Protein AF-A0A7I8L1T2-F1 (afdb_monomer_lite)

Radius of gyration: 33.06 Å; chains: 1; bounding box: 89×48×77 Å

Sequence (155 aa):
MAKRSKQEEAALEELERTVFQNFTAAANSISQLYASVEAHQKMTFRAGEQHSMEKLQSWILAIQAEGQRITPADILSYLQNELGHAPGGPQAPHPLPPPPGAKQALTLGSSPAGAAAQAASQRGARPPPRRGSSAGLDEEEPLDSPMDMQAETFL

pLDDT: mean 70.91, std 22.22, range [34.81, 96.94]

Organism: Spirodela intermedia (NCBI:txid51605)

Structure (mmCIF, N/CA/C/O backbone):
data_AF-A0A7I8L1T2-F1
#
_entry.id   AF-A0A7I8L1T2-F1
#
loop_
_atom_site.group_PDB
_atom_site.id
_atom_site.type_symbol
_atom_site.label_atom_id
_atom_site.label_alt_id
_atom_site.label_comp_id
_atom_site.label_asym_id
_atom_site.label_entity_id
_atom_site.label_seq_id
_atom_site.pdbx_PDB_ins_code
_atom_site.Cartn_x
_atom_site.Cartn_y
_atom_site.Cartn_z
_atom_site.occupancy
_atom_site.B_iso_or_equiv
_atom_site.auth_seq_id
_atom_site.auth_comp_id
_atom_site.auth_asym_id
_atom_site.auth_atom_id
_atom_site.pdbx_PDB_model_num
ATOM 1 N N . MET A 1 1 ? 37.680 20.734 -44.615 1.00 41.31 1 MET A N 1
ATOM 2 C CA . MET A 1 1 ? 36.256 20.357 -44.751 1.00 41.31 1 MET A CA 1
ATOM 3 C C . MET A 1 1 ? 36.182 18.846 -44.924 1.00 41.31 1 MET A C 1
ATOM 5 O O . MET A 1 1 ? 36.345 18.357 -46.035 1.00 41.31 1 MET A O 1
ATOM 9 N N . ALA A 1 2 ? 36.094 18.103 -43.819 1.00 50.69 2 ALA A N 1
ATOM 10 C CA . ALA A 1 2 ? 36.068 16.642 -43.853 1.00 50.69 2 ALA A CA 1
ATOM 11 C C . ALA A 1 2 ? 34.729 16.175 -44.443 1.00 50.69 2 ALA A C 1
ATOM 13 O O . ALA A 1 2 ? 33.672 16.482 -43.899 1.00 50.69 2 ALA A O 1
ATOM 14 N N . LYS A 1 3 ? 34.773 15.483 -45.586 1.00 58.66 3 LYS A N 1
ATOM 15 C CA . LYS A 1 3 ? 33.599 14.841 -46.182 1.00 58.66 3 LYS A CA 1
ATOM 16 C C . LYS A 1 3 ? 33.328 13.580 -45.364 1.00 58.66 3 LYS A C 1
ATOM 18 O O . LYS A 1 3 ? 34.027 12.588 -45.559 1.00 58.66 3 LYS A O 1
ATOM 23 N N . ARG A 1 4 ? 32.373 13.632 -44.428 1.00 63.62 4 ARG A N 1
ATOM 24 C CA . ARG A 1 4 ? 31.867 12.410 -43.792 1.00 63.62 4 ARG A CA 1
ATOM 25 C C . ARG A 1 4 ? 31.416 11.458 -44.891 1.00 63.62 4 ARG A C 1
ATOM 27 O O . ARG A 1 4 ? 30.759 11.864 -45.851 1.00 63.62 4 ARG A O 1
ATOM 34 N N . SER A 1 5 ? 31.853 10.211 -44.789 1.00 71.69 5 SER A N 1
ATOM 35 C CA . SER A 1 5 ? 31.422 9.181 -45.725 1.00 71.69 5 SER A CA 1
ATOM 36 C C . SER A 1 5 ? 29.933 8.913 -45.498 1.00 71.69 5 SER A C 1
ATOM 38 O O . SER A 1 5 ? 29.463 8.946 -44.365 1.00 71.69 5 SER A O 1
ATOM 40 N N . LYS A 1 6 ? 29.185 8.613 -46.562 1.00 72.56 6 LYS A N 1
ATOM 41 C CA . LYS A 1 6 ? 27.745 8.288 -46.505 1.00 72.56 6 LYS A CA 1
ATOM 42 C C . LYS A 1 6 ? 27.405 7.184 -45.483 1.00 72.56 6 LYS A C 1
ATOM 44 O O . LYS A 1 6 ? 26.285 7.091 -45.004 1.00 72.56 6 LYS A O 1
ATOM 49 N N . GLN A 1 7 ? 28.393 6.357 -45.142 1.00 74.62 7 GLN A N 1
ATOM 50 C CA . GLN A 1 7 ? 28.304 5.299 -44.142 1.00 74.62 7 GLN A CA 1
ATOM 51 C C . GLN A 1 7 ? 28.364 5.820 -42.695 1.00 74.62 7 GLN A C 1
ATOM 53 O O . GLN A 1 7 ? 27.713 5.256 -41.824 1.00 74.62 7 GLN A O 1
ATOM 58 N N . GLU A 1 8 ? 29.111 6.894 -42.433 1.00 76.12 8 GLU A N 1
ATOM 59 C CA . GLU A 1 8 ? 29.176 7.535 -41.112 1.00 76.12 8 GLU A CA 1
ATOM 60 C C . GLU A 1 8 ? 27.873 8.277 -40.794 1.00 76.12 8 GLU A C 1
ATOM 62 O O . GLU A 1 8 ? 27.407 8.240 -39.663 1.00 76.12 8 GLU A O 1
ATOM 67 N N . GLU A 1 9 ? 27.258 8.895 -41.804 1.00 79.50 9 GLU A N 1
ATOM 68 C CA . GLU A 1 9 ? 25.948 9.546 -41.684 1.00 79.50 9 GLU A CA 1
ATOM 69 C C . GLU A 1 9 ? 24.840 8.521 -41.397 1.00 79.50 9 GLU A C 1
ATOM 71 O O . GLU A 1 9 ? 24.117 8.664 -40.416 1.00 79.50 9 GLU A O 1
ATOM 76 N N . ALA A 1 10 ? 24.804 7.411 -42.144 1.00 81.69 10 ALA A N 1
ATOM 77 C CA . ALA A 1 10 ? 23.866 6.314 -41.891 1.00 81.69 10 ALA A CA 1
ATOM 78 C C . ALA A 1 10 ? 24.063 5.648 -40.513 1.00 81.69 10 ALA A C 1
ATOM 80 O O . ALA A 1 10 ? 23.096 5.249 -39.866 1.00 81.69 10 ALA A O 1
ATOM 81 N N . ALA A 1 11 ? 25.308 5.529 -40.035 1.00 80.56 11 ALA A N 1
ATOM 82 C CA . ALA A 1 11 ? 25.586 5.008 -38.696 1.00 80.56 11 ALA A CA 1
ATOM 83 C C . ALA A 1 11 ? 25.101 5.960 -37.589 1.00 80.56 11 ALA A C 1
ATOM 85 O O . ALA A 1 11 ? 24.675 5.503 -36.528 1.00 80.56 11 ALA A O 1
ATOM 86 N N . LEU A 1 12 ? 25.155 7.271 -37.836 1.00 90.56 12 LEU A N 1
ATOM 87 C CA . LEU A 1 12 ? 24.672 8.292 -36.909 1.00 90.56 12 LEU A CA 1
ATOM 88 C C . LEU A 1 12 ? 23.136 8.293 -36.847 1.00 90.56 12 LEU A C 1
ATOM 90 O O . LEU A 1 12 ? 22.585 8.329 -35.751 1.00 90.56 12 LEU A O 1
ATOM 94 N N . GLU A 1 13 ? 22.460 8.144 -37.989 1.00 88.38 13 GLU A N 1
ATOM 95 C CA . GLU A 1 13 ? 20.998 7.990 -38.059 1.00 88.38 13 GLU A CA 1
ATOM 96 C C . GLU A 1 13 ? 20.507 6.709 -37.356 1.00 88.38 13 GLU A C 1
ATOM 98 O O . GLU A 1 13 ? 19.531 6.746 -36.604 1.00 88.38 13 GLU A O 1
ATOM 103 N N . GLU A 1 14 ? 21.188 5.570 -37.533 1.00 88.81 14 GLU A N 1
ATOM 104 C CA . GLU A 1 14 ? 20.814 4.326 -36.837 1.00 88.81 14 GLU A CA 1
ATOM 105 C C . GLU A 1 14 ? 21.080 4.413 -35.324 1.00 88.81 14 GLU A C 1
ATOM 107 O O . GLU A 1 14 ? 20.293 3.903 -34.516 1.00 88.81 14 GLU A O 1
ATOM 112 N N . LEU A 1 15 ? 22.154 5.100 -34.913 1.00 93.88 15 LEU A N 1
ATOM 113 C CA . LEU A 1 15 ? 22.406 5.391 -33.502 1.00 93.88 15 LEU A CA 1
ATOM 114 C C . LEU A 1 15 ? 21.291 6.265 -32.920 1.00 93.88 15 LEU A C 1
ATOM 116 O O . LEU A 1 15 ? 20.761 5.938 -31.860 1.00 93.88 15 LEU A O 1
ATOM 120 N N . GLU A 1 16 ? 20.915 7.343 -33.605 1.00 93.38 16 GLU A N 1
ATOM 121 C CA . GLU A 1 16 ? 19.833 8.235 -33.179 1.00 93.38 16 GLU A CA 1
ATOM 122 C C . GLU A 1 16 ? 18.512 7.474 -33.042 1.00 93.38 16 GLU A C 1
ATOM 124 O O . GLU A 1 16 ? 17.842 7.562 -32.009 1.00 93.38 16 GLU A O 1
ATOM 129 N N . ARG A 1 17 ? 18.181 6.641 -34.031 1.00 94.69 17 ARG A N 1
ATOM 130 C CA . ARG A 1 17 ? 17.010 5.762 -33.993 1.00 94.69 17 A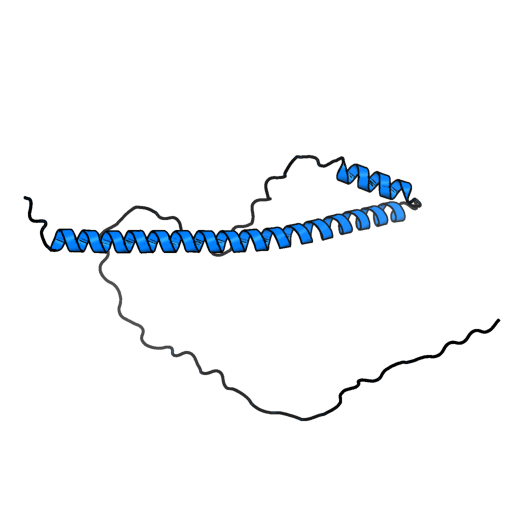RG A CA 1
ATOM 131 C C . ARG A 1 17 ? 17.046 4.817 -32.792 1.00 94.69 17 ARG A C 1
ATOM 133 O O . ARG A 1 17 ? 16.031 4.660 -32.112 1.00 94.69 17 ARG A O 1
ATOM 140 N N . THR A 1 18 ? 18.200 4.222 -32.498 1.00 95.50 18 THR A N 1
ATOM 141 C CA . THR A 1 18 ? 18.381 3.344 -31.333 1.00 95.50 18 THR A CA 1
ATOM 142 C C . THR A 1 18 ? 18.212 4.113 -30.020 1.00 95.50 18 THR A C 1
ATOM 144 O O . THR A 1 18 ? 17.526 3.646 -29.111 1.00 95.50 18 THR A O 1
ATOM 147 N N . VAL A 1 19 ? 18.788 5.313 -29.912 1.00 95.44 19 VAL A N 1
ATOM 148 C CA . VAL A 1 19 ? 18.650 6.177 -28.728 1.00 95.44 19 VAL A CA 1
ATOM 149 C C . VAL A 1 19 ? 17.191 6.574 -28.518 1.00 95.44 19 VAL A C 1
ATOM 151 O O . VAL A 1 19 ? 16.690 6.460 -27.400 1.00 95.44 19 VAL A O 1
ATOM 154 N N . PHE A 1 20 ? 16.486 6.965 -29.579 1.00 96.38 20 PHE A N 1
ATOM 155 C CA . PHE A 1 20 ? 15.066 7.300 -29.519 1.00 96.38 20 PHE A CA 1
ATOM 156 C C . PHE A 1 20 ? 14.206 6.104 -29.085 1.00 96.38 20 PHE A C 1
ATOM 158 O O . PHE A 1 20 ? 13.332 6.245 -28.225 1.00 96.38 20 PHE A O 1
ATOM 165 N N . GLN A 1 21 ? 14.467 4.912 -29.630 1.00 96.31 21 GLN A N 1
ATOM 166 C CA . GLN A 1 21 ? 13.769 3.685 -29.236 1.00 96.31 21 GLN A CA 1
ATOM 167 C C . GLN A 1 21 ? 14.020 3.337 -27.768 1.00 96.31 21 GLN A C 1
ATOM 169 O O . GLN A 1 21 ? 13.068 3.054 -27.042 1.00 96.31 21 GLN A O 1
ATOM 174 N N . ASN A 1 22 ? 15.270 3.423 -27.311 1.00 95.25 22 ASN A N 1
ATOM 175 C CA . ASN A 1 22 ? 15.629 3.177 -25.916 1.00 95.25 22 ASN A CA 1
ATOM 176 C C . ASN A 1 22 ? 14.976 4.192 -24.976 1.00 95.25 22 ASN A C 1
ATOM 178 O O . ASN A 1 22 ? 14.432 3.807 -23.942 1.00 95.25 22 ASN A O 1
ATOM 182 N N . PHE A 1 23 ? 14.984 5.475 -25.344 1.00 96.62 23 PHE A N 1
ATOM 183 C CA . PHE A 1 23 ? 14.322 6.527 -24.579 1.00 96.62 23 PHE A CA 1
ATOM 184 C C . PHE A 1 23 ? 12.818 6.272 -24.475 1.00 96.62 23 PHE A C 1
ATOM 186 O O . PHE A 1 23 ? 12.255 6.313 -23.385 1.00 96.62 23 PHE A O 1
ATOM 193 N N . THR A 1 24 ? 12.175 5.930 -25.591 1.00 95.31 24 THR A N 1
ATOM 194 C CA . THR A 1 24 ? 10.739 5.630 -25.621 1.00 95.31 24 THR A CA 1
ATOM 195 C C . THR A 1 24 ? 10.412 4.381 -24.802 1.00 95.31 24 THR A C 1
ATOM 197 O O . THR A 1 24 ? 9.446 4.370 -24.042 1.00 95.31 24 THR A O 1
ATOM 200 N N . ALA A 1 25 ? 11.233 3.333 -24.900 1.00 95.50 25 ALA A N 1
ATOM 201 C CA . ALA A 1 25 ? 11.082 2.118 -24.103 1.00 95.50 25 ALA A CA 1
ATOM 202 C C . ALA A 1 25 ? 11.234 2.397 -22.598 1.00 95.50 25 ALA A C 1
ATOM 204 O O . ALA A 1 25 ? 10.432 1.905 -21.803 1.00 95.50 25 ALA A O 1
ATOM 205 N N . ALA A 1 26 ? 12.212 3.220 -22.212 1.00 96.94 26 ALA A N 1
ATOM 206 C CA . ALA A 1 26 ? 12.408 3.648 -20.831 1.00 96.94 26 ALA A CA 1
ATOM 207 C C . ALA A 1 26 ? 11.249 4.525 -20.328 1.00 96.94 26 ALA A C 1
ATOM 209 O O . ALA A 1 26 ? 10.756 4.326 -19.222 1.00 96.94 26 ALA A O 1
ATOM 210 N N . ALA A 1 27 ? 10.761 5.462 -21.141 1.00 96.50 27 ALA A N 1
ATOM 211 C CA . ALA A 1 27 ? 9.608 6.284 -20.786 1.00 96.50 27 ALA A CA 1
ATOM 212 C C . ALA A 1 27 ? 8.358 5.418 -20.558 1.00 96.50 27 ALA A C 1
ATOM 214 O O . ALA A 1 27 ? 7.676 5.565 -19.545 1.00 96.50 27 ALA A O 1
ATOM 215 N N . ASN A 1 28 ? 8.112 4.449 -21.442 1.00 96.00 28 ASN A N 1
ATOM 216 C CA . ASN A 1 28 ? 6.994 3.518 -21.311 1.00 96.00 28 ASN A CA 1
ATOM 217 C C . ASN A 1 28 ? 7.104 2.640 -20.058 1.00 96.00 28 ASN A C 1
ATOM 219 O O . ASN A 1 28 ? 6.092 2.397 -19.398 1.00 96.00 28 ASN A O 1
ATOM 223 N N . SER A 1 29 ? 8.305 2.170 -19.705 1.00 96.50 29 SER A N 1
ATOM 224 C CA . SER A 1 29 ? 8.492 1.376 -18.486 1.00 96.50 29 SER A CA 1
ATOM 225 C C . SER A 1 29 ? 8.265 2.209 -17.223 1.00 96.50 29 SER A C 1
ATOM 227 O O . SER A 1 29 ? 7.650 1.714 -16.279 1.00 96.50 29 SER A O 1
ATOM 229 N N . ILE A 1 30 ? 8.650 3.490 -17.223 1.00 96.19 30 ILE A N 1
ATOM 230 C CA . ILE A 1 30 ? 8.337 4.426 -16.132 1.00 96.19 30 ILE A CA 1
ATOM 231 C C . ILE A 1 30 ? 6.823 4.640 -16.019 1.00 96.19 30 ILE A C 1
ATOM 233 O O . ILE A 1 30 ? 6.286 4.575 -14.914 1.00 96.19 30 ILE A O 1
ATOM 237 N N . SER A 1 31 ? 6.113 4.839 -17.136 1.00 96.31 31 SER A N 1
ATOM 238 C CA . SER A 1 31 ? 4.650 4.981 -17.125 1.00 96.31 31 SER A CA 1
ATOM 239 C C . SER A 1 31 ? 3.954 3.741 -16.561 1.00 96.31 31 SER A C 1
ATOM 241 O O . SER A 1 31 ? 3.029 3.860 -15.757 1.00 96.31 31 SER A O 1
ATOM 243 N N . GLN A 1 32 ? 4.419 2.548 -16.938 1.00 96.19 32 GLN A N 1
ATOM 244 C CA . GLN A 1 32 ? 3.891 1.288 -16.412 1.00 96.19 32 GLN A CA 1
ATOM 245 C C . GLN A 1 32 ? 4.185 1.126 -14.922 1.00 96.19 32 GLN A C 1
ATOM 247 O O . GLN A 1 32 ? 3.294 0.749 -14.160 1.00 96.19 32 GLN A O 1
ATOM 252 N N . LEU A 1 33 ? 5.411 1.442 -14.493 1.00 96.25 33 LEU A N 1
ATOM 253 C CA . LEU A 1 33 ? 5.784 1.392 -13.085 1.00 96.25 33 LEU A CA 1
ATOM 254 C C . LEU A 1 33 ? 4.895 2.327 -12.267 1.00 96.25 33 LEU A C 1
ATOM 256 O O . LEU A 1 33 ? 4.332 1.891 -11.267 1.00 96.25 33 LEU A O 1
ATOM 260 N N . TYR A 1 34 ? 4.703 3.564 -12.722 1.00 96.88 34 TYR A N 1
ATOM 261 C CA . TYR A 1 34 ? 3.832 4.525 -12.054 1.00 96.88 34 TYR A CA 1
ATOM 262 C C . TYR A 1 34 ? 2.403 3.993 -11.903 1.00 96.88 34 TYR A C 1
ATOM 264 O O . TYR A 1 34 ? 1.894 3.938 -10.786 1.00 96.88 34 TYR A O 1
ATOM 272 N N . ALA A 1 35 ? 1.795 3.511 -12.992 1.00 95.31 35 ALA A N 1
ATOM 273 C CA . ALA A 1 35 ? 0.451 2.940 -12.945 1.00 95.31 35 ALA A CA 1
ATOM 274 C C . ALA A 1 35 ? 0.365 1.739 -11.982 1.00 95.31 35 ALA A C 1
ATOM 276 O O . ALA A 1 35 ? -0.605 1.605 -11.234 1.00 95.31 35 ALA A O 1
ATOM 277 N N . SER A 1 36 ? 1.393 0.883 -11.959 1.00 94.56 36 SER A N 1
ATOM 278 C CA . SER A 1 36 ? 1.445 -0.270 -11.052 1.00 94.56 36 SER A CA 1
ATOM 279 C C . SER A 1 36 ? 1.582 0.139 -9.582 1.00 94.56 36 SER A C 1
ATOM 28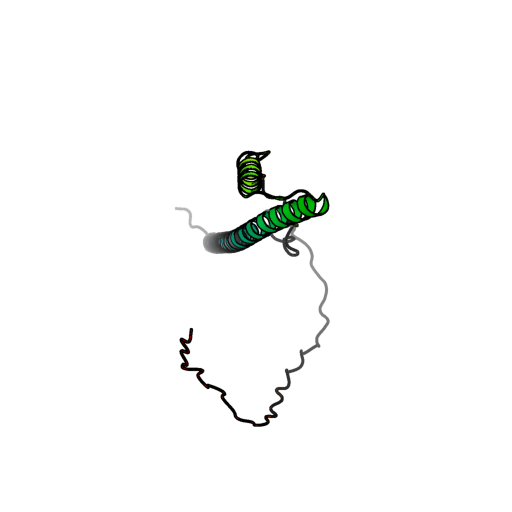1 O O . SER A 1 36 ? 0.913 -0.437 -8.725 1.00 94.56 36 SER A O 1
ATOM 283 N N . VAL A 1 37 ? 2.393 1.160 -9.288 1.00 95.00 37 VAL A N 1
ATOM 284 C CA . VAL A 1 37 ? 2.585 1.695 -7.935 1.00 95.00 37 VAL A CA 1
ATOM 285 C C . VAL A 1 37 ? 1.314 2.383 -7.457 1.00 95.00 37 VAL A C 1
ATOM 287 O O . VAL A 1 37 ? 0.901 2.166 -6.322 1.00 95.00 37 VAL A O 1
ATOM 290 N N . GLU A 1 38 ? 0.649 3.151 -8.318 1.00 94.44 38 GLU A N 1
ATOM 291 C CA . GLU A 1 38 ? -0.610 3.814 -7.984 1.00 94.44 38 GLU A CA 1
ATOM 292 C C . GLU A 1 38 ? -1.722 2.794 -7.685 1.00 94.44 38 GLU A C 1
ATOM 294 O O . GLU A 1 38 ? -2.454 2.921 -6.699 1.00 94.44 38 GLU A O 1
ATOM 299 N N . ALA A 1 39 ? -1.829 1.738 -8.499 1.00 93.38 39 ALA A N 1
ATOM 300 C CA . ALA A 1 39 ? -2.755 0.638 -8.242 1.00 93.38 39 ALA A CA 1
ATOM 301 C C . ALA A 1 39 ? -2.421 -0.082 -6.926 1.00 93.38 39 ALA A C 1
ATOM 303 O O . ALA A 1 39 ? -3.316 -0.362 -6.123 1.00 93.38 39 ALA A O 1
ATOM 304 N N . HIS A 1 40 ? -1.134 -0.336 -6.676 1.00 94.25 40 HIS A N 1
ATOM 305 C CA . HIS A 1 40 ? -0.681 -0.984 -5.452 1.00 94.25 40 HIS A CA 1
ATOM 306 C C . HIS A 1 40 ? -0.968 -0.133 -4.209 1.00 94.25 40 HIS A C 1
ATOM 308 O O . HIS A 1 40 ? -1.480 -0.660 -3.228 1.00 94.25 40 HIS A O 1
ATOM 314 N N . GLN A 1 41 ? -0.736 1.180 -4.260 1.00 94.00 41 GLN A N 1
ATOM 315 C CA . GLN A 1 41 ? -1.044 2.106 -3.168 1.00 94.00 41 GLN A CA 1
ATOM 316 C C . GLN A 1 41 ? -2.533 2.085 -2.799 1.00 94.00 41 GLN A C 1
ATOM 318 O O . GLN A 1 41 ? -2.889 2.056 -1.622 1.00 94.00 41 GLN A O 1
ATOM 323 N N . LYS A 1 42 ? -3.421 2.076 -3.800 1.00 92.94 42 LYS A N 1
ATOM 324 C CA . LYS A 1 42 ? -4.871 1.980 -3.563 1.00 92.94 42 LYS A CA 1
ATOM 325 C C . LYS A 1 42 ? -5.241 0.655 -2.897 1.00 92.94 42 LYS A C 1
ATOM 327 O O . LYS A 1 42 ? -6.092 0.628 -2.009 1.00 92.94 42 LYS A O 1
ATOM 332 N N . MET A 1 43 ? -4.601 -0.436 -3.313 1.00 92.94 43 MET A N 1
ATOM 333 C CA . MET A 1 43 ? -4.823 -1.760 -2.737 1.00 92.94 43 MET A CA 1
ATOM 334 C C . MET A 1 43 ? -4.322 -1.848 -1.291 1.00 92.94 43 MET A C 1
ATOM 336 O O . MET A 1 43 ? -5.052 -2.335 -0.431 1.00 92.94 43 MET A O 1
ATOM 340 N N . THR A 1 44 ? -3.117 -1.353 -1.002 1.00 93.00 44 THR A N 1
ATOM 341 C CA . THR A 1 44 ? -2.548 -1.385 0.353 1.00 93.00 44 THR A CA 1
ATOM 342 C C . THR A 1 44 ? -3.296 -0.479 1.312 1.00 93.00 44 THR A C 1
ATOM 344 O O . THR A 1 44 ? -3.485 -0.863 2.461 1.00 93.00 44 THR A O 1
ATOM 347 N N . PHE A 1 45 ? -3.789 0.672 0.849 1.00 93.44 45 PHE A N 1
ATOM 348 C CA . PHE A 1 45 ? -4.649 1.526 1.663 1.00 93.44 45 PHE A CA 1
ATOM 349 C C . PHE A 1 45 ? -5.924 0.788 2.096 1.00 93.44 45 PHE A C 1
ATOM 351 O O . PHE A 1 45 ? -6.233 0.747 3.284 1.00 93.44 45 PHE A O 1
ATOM 358 N N . ARG A 1 46 ? -6.617 0.130 1.154 1.00 93.69 46 ARG A N 1
ATOM 359 C CA . ARG A 1 46 ? -7.814 -0.675 1.462 1.00 93.69 46 ARG A CA 1
ATOM 360 C C . ARG A 1 46 ? -7.507 -1.841 2.396 1.00 93.69 46 ARG A C 1
ATOM 362 O O . ARG A 1 46 ? -8.261 -2.087 3.329 1.00 93.69 46 ARG A O 1
ATOM 369 N N . ALA A 1 47 ? -6.401 -2.545 2.163 1.00 93.31 47 ALA A N 1
ATOM 370 C CA . ALA A 1 47 ? -5.974 -3.631 3.038 1.00 93.31 47 ALA A CA 1
ATOM 371 C C . ALA A 1 47 ? -5.651 -3.123 4.454 1.00 93.31 47 ALA A C 1
ATOM 373 O O . ALA A 1 47 ? -6.001 -3.782 5.426 1.00 93.31 47 ALA A O 1
ATOM 374 N N . GLY A 1 48 ? -5.037 -1.942 4.582 1.00 91.81 48 GLY A N 1
ATOM 375 C CA . GLY A 1 48 ? -4.765 -1.303 5.870 1.00 91.81 48 GLY A CA 1
ATOM 376 C C . GLY A 1 48 ? -6.039 -0.910 6.618 1.00 91.81 48 GLY A C 1
ATOM 377 O O . GLY A 1 48 ? -6.151 -1.176 7.814 1.00 91.81 48 GLY A O 1
ATOM 378 N N . GLU A 1 49 ? -7.022 -0.343 5.914 1.00 90.81 49 GLU A N 1
ATOM 379 C CA . GLU A 1 49 ? -8.341 -0.038 6.477 1.00 90.81 49 GLU A CA 1
ATOM 380 C C . GLU A 1 49 ? -9.024 -1.310 6.996 1.00 90.81 49 GLU A C 1
ATOM 382 O O . GLU A 1 49 ? -9.374 -1.373 8.177 1.00 90.81 49 GLU A O 1
ATOM 387 N N . GLN A 1 50 ? -9.134 -2.350 6.159 1.00 94.31 50 GLN A N 1
ATOM 388 C CA . GLN A 1 50 ? -9.725 -3.628 6.570 1.00 94.31 50 GLN A CA 1
ATOM 389 C C . GLN A 1 50 ? -8.985 -4.237 7.760 1.00 94.31 50 GLN A C 1
ATOM 391 O O . GLN A 1 50 ? -9.616 -4.601 8.750 1.00 94.31 50 GLN A O 1
ATOM 396 N N . HIS A 1 51 ? -7.655 -4.256 7.718 1.00 94.50 51 HIS A N 1
ATOM 397 C CA . HIS A 1 51 ? -6.843 -4.801 8.797 1.00 94.50 51 HIS A CA 1
ATOM 398 C C . HIS A 1 51 ? -7.053 -4.059 10.125 1.00 94.50 51 HIS A C 1
ATOM 400 O O . HIS A 1 51 ? -7.153 -4.687 11.179 1.00 94.50 51 HIS A O 1
ATOM 406 N N . SER A 1 52 ? -7.165 -2.727 10.096 1.00 90.81 52 SER A N 1
ATOM 407 C CA . SER A 1 52 ? -7.434 -1.941 11.307 1.00 90.81 52 SER A CA 1
ATOM 408 C C . SER A 1 52 ? -8.794 -2.283 11.932 1.00 90.81 52 SER A C 1
ATOM 410 O O . SER A 1 52 ? -8.903 -2.401 13.155 1.00 90.81 52 SER A O 1
ATOM 412 N N . MET A 1 53 ? -9.813 -2.516 11.097 1.00 93.94 53 MET A N 1
ATOM 413 C CA . MET A 1 53 ? -11.152 -2.899 11.548 1.00 93.94 53 MET A CA 1
ATOM 414 C C . MET A 1 53 ? -11.180 -4.328 12.093 1.00 93.94 53 MET A C 1
ATOM 416 O O . MET A 1 53 ? -11.773 -4.570 13.144 1.00 93.94 53 MET A O 1
ATOM 420 N N . GLU A 1 54 ? -10.496 -5.263 11.434 1.00 95.06 54 GLU A N 1
ATOM 421 C CA . GLU A 1 54 ? -10.335 -6.644 11.906 1.00 95.06 54 GLU A CA 1
ATOM 422 C C . GLU A 1 54 ? -9.629 -6.693 13.264 1.00 95.06 54 GLU A C 1
ATOM 424 O O . GLU A 1 54 ? -10.046 -7.426 14.162 1.00 95.06 54 GLU A O 1
ATOM 429 N N . LYS A 1 55 ? -8.592 -5.869 13.452 1.00 94.56 55 LYS A N 1
ATOM 430 C CA . LYS A 1 55 ? -7.868 -5.772 14.722 1.00 94.56 55 LYS A CA 1
ATOM 431 C C . LYS A 1 55 ? -8.776 -5.272 15.849 1.00 94.56 55 LYS A C 1
ATOM 433 O O . LYS A 1 55 ? -8.807 -5.885 16.917 1.00 94.56 55 LYS A O 1
ATOM 438 N N . LEU A 1 56 ? -9.563 -4.219 15.598 1.00 93.75 56 LEU A N 1
ATOM 439 C CA . LEU A 1 56 ? -10.547 -3.716 16.560 1.00 93.75 56 LEU A CA 1
ATOM 440 C C . LEU A 1 56 ? -11.605 -4.779 16.884 1.00 93.75 56 LEU A C 1
ATOM 442 O O . LEU A 1 56 ? -11.911 -5.005 18.054 1.00 93.75 56 LEU A O 1
ATOM 446 N N . GLN A 1 57 ? -12.135 -5.463 15.869 1.00 94.00 57 GLN A N 1
ATOM 447 C CA . GLN A 1 57 ? -13.110 -6.536 16.057 1.00 94.00 57 GLN A CA 1
ATOM 448 C C . GLN A 1 57 ? -12.532 -7.678 16.903 1.00 94.00 57 GLN A C 1
ATOM 450 O O . GLN A 1 57 ? -13.174 -8.122 17.855 1.00 94.00 57 GLN A O 1
ATOM 455 N N . SER A 1 58 ? -11.317 -8.132 16.592 1.00 94.56 58 SER A N 1
ATOM 456 C CA . SER A 1 58 ? -10.635 -9.183 17.347 1.00 94.56 58 SER A CA 1
ATOM 457 C C . SER A 1 58 ? -10.404 -8.776 18.802 1.00 94.56 58 SER A C 1
ATOM 459 O O . SER A 1 58 ? -10.586 -9.599 19.697 1.00 94.56 58 SER A O 1
ATOM 461 N N . TRP A 1 59 ? -10.021 -7.522 19.052 1.00 95.00 59 TRP A N 1
ATOM 462 C CA . TRP A 1 59 ? -9.838 -6.994 20.405 1.00 95.00 59 TRP A CA 1
ATOM 463 C C . TRP A 1 59 ? -11.160 -6.955 21.186 1.00 95.00 59 TRP A C 1
ATOM 465 O O . TRP A 1 59 ? -11.221 -7.424 22.322 1.00 95.00 59 TRP A O 1
ATOM 475 N N . ILE A 1 60 ? -12.243 -6.491 20.553 1.00 93.88 60 ILE A N 1
ATOM 476 C CA . ILE A 1 60 ? -13.591 -6.491 21.140 1.00 93.88 60 ILE A CA 1
ATOM 477 C C . ILE A 1 60 ? -14.022 -7.915 21.521 1.00 93.88 60 ILE A C 1
ATOM 479 O O . ILE A 1 60 ? -14.547 -8.134 22.614 1.00 93.88 60 ILE A O 1
ATOM 483 N N . LEU A 1 61 ? -13.816 -8.889 20.633 1.00 94.06 61 LEU A N 1
ATOM 484 C CA . LEU A 1 61 ? -14.172 -10.284 20.898 1.00 94.06 61 LEU A CA 1
ATOM 485 C C . LEU A 1 61 ? -13.343 -10.880 22.040 1.00 94.06 61 LEU A C 1
ATOM 487 O O . LEU A 1 61 ? -13.898 -11.601 22.868 1.00 94.06 61 LEU A O 1
ATOM 491 N N . ALA A 1 62 ? -12.050 -10.553 22.115 1.00 93.31 62 ALA A N 1
ATOM 492 C CA . ALA A 1 62 ? -11.177 -11.005 23.195 1.00 93.31 62 ALA A CA 1
ATOM 493 C C . ALA A 1 62 ? -11.671 -10.515 24.567 1.00 93.31 62 ALA A C 1
ATOM 495 O O . ALA A 1 62 ? -11.869 -11.323 25.471 1.00 93.31 62 ALA A O 1
ATOM 496 N N . ILE A 1 63 ? -11.992 -9.223 24.697 1.00 91.25 63 ILE A N 1
ATOM 497 C CA . ILE A 1 63 ? -12.485 -8.654 25.963 1.00 91.25 63 ILE A CA 1
ATOM 498 C C . ILE A 1 63 ? -13.850 -9.235 26.358 1.00 91.25 63 ILE A C 1
ATOM 500 O O . ILE A 1 63 ? -14.105 -9.503 27.533 1.00 91.25 63 ILE A O 1
ATOM 504 N N . GLN A 1 64 ? -14.740 -9.469 25.390 1.00 89.94 64 GLN A N 1
ATOM 505 C CA . GLN A 1 64 ? -16.031 -10.099 25.681 1.00 89.94 64 GLN A CA 1
ATOM 506 C C . GLN A 1 64 ? -15.884 -11.556 26.126 1.00 89.94 64 GLN A C 1
ATOM 508 O O . GLN A 1 64 ? -16.622 -11.994 27.010 1.00 89.94 64 GLN A O 1
ATOM 513 N N . ALA A 1 65 ? -14.933 -12.300 25.553 1.00 90.88 65 ALA A N 1
ATOM 514 C CA . ALA A 1 65 ? -14.628 -13.663 25.984 1.00 90.88 65 ALA A CA 1
ATOM 515 C C . ALA A 1 65 ? -14.104 -13.708 27.432 1.00 90.88 65 ALA A C 1
ATOM 517 O O . ALA A 1 65 ? -14.369 -14.669 28.152 1.00 90.88 65 ALA A O 1
ATOM 518 N N . GLU A 1 66 ? -13.435 -12.646 27.883 1.00 90.12 66 GLU A N 1
ATOM 519 C CA . GLU A 1 66 ? -13.007 -12.455 29.275 1.00 90.12 66 GLU A CA 1
ATOM 520 C C . GLU A 1 66 ? -14.169 -12.075 30.221 1.00 90.12 66 GLU A C 1
ATOM 522 O O . GLU A 1 66 ? -13.979 -11.961 31.431 1.00 90.12 66 GLU A O 1
ATOM 527 N N . GLY A 1 67 ? -15.393 -11.904 29.702 1.00 86.25 67 GLY A N 1
ATOM 528 C CA . GLY A 1 67 ? -16.586 -11.545 30.481 1.00 86.25 67 GLY A CA 1
ATOM 529 C C . GLY A 1 67 ? -16.641 -10.072 30.898 1.00 86.25 67 GLY A C 1
ATOM 530 O O . GLY A 1 67 ? -17.536 -9.663 31.645 1.00 86.25 67 GLY A O 1
ATOM 531 N N . GLN A 1 68 ? -15.701 -9.266 30.410 1.00 87.12 68 GLN A N 1
ATOM 532 C CA . GLN A 1 68 ? -15.593 -7.845 30.697 1.00 87.12 68 GLN A CA 1
ATOM 533 C C . GLN A 1 68 ? -16.556 -7.062 29.790 1.00 87.12 68 GLN A C 1
ATOM 535 O O . GLN A 1 68 ? -16.628 -7.270 28.577 1.00 87.12 68 GLN A O 1
ATOM 540 N N . ARG A 1 69 ? -17.312 -6.122 30.369 1.00 88.50 69 ARG A N 1
ATOM 541 C CA . ARG A 1 69 ? -18.134 -5.198 29.575 1.00 88.50 69 ARG A CA 1
ATOM 542 C C . ARG A 1 69 ? -17.245 -4.116 28.972 1.00 88.50 69 ARG A C 1
ATOM 544 O O . ARG A 1 69 ? -16.541 -3.434 29.707 1.00 88.50 69 ARG A O 1
ATOM 551 N N . ILE A 1 70 ? -17.332 -3.939 27.658 1.00 90.31 70 ILE A N 1
ATOM 552 C CA . ILE A 1 70 ? -16.634 -2.873 26.935 1.00 90.31 70 ILE A CA 1
ATOM 553 C C . ILE A 1 70 ? -17.457 -1.593 27.038 1.00 90.31 70 ILE A C 1
ATOM 555 O O . ILE A 1 70 ? -18.624 -1.568 26.637 1.00 90.31 70 ILE A O 1
ATOM 559 N N . THR A 1 71 ? -16.856 -0.526 27.556 1.00 93.56 71 THR A N 1
ATOM 560 C CA . THR A 1 71 ? -17.461 0.807 27.541 1.00 93.56 71 THR A CA 1
ATOM 561 C C . THR A 1 71 ? -16.970 1.615 26.333 1.00 93.56 71 THR A C 1
ATOM 563 O O . THR A 1 71 ? -15.887 1.352 25.804 1.00 93.56 71 THR A O 1
ATOM 566 N N . PRO A 1 72 ? -17.711 2.647 25.889 1.00 92.25 72 PRO A N 1
ATOM 567 C CA . PRO A 1 72 ? -17.240 3.542 24.829 1.00 92.25 72 PRO A CA 1
ATOM 568 C C . PRO A 1 72 ? -15.895 4.217 25.150 1.00 92.25 72 PRO A C 1
ATOM 570 O O . PRO A 1 72 ? -15.116 4.499 24.242 1.00 92.25 72 PRO A O 1
ATOM 573 N N . ALA A 1 73 ? -15.601 4.449 26.435 1.00 92.31 73 ALA A N 1
ATOM 574 C CA . ALA A 1 73 ? -14.327 5.010 26.878 1.00 92.31 73 ALA A CA 1
ATOM 575 C C . ALA A 1 73 ? -13.153 4.048 26.626 1.00 92.31 73 ALA A C 1
ATOM 577 O O . ALA A 1 73 ? -12.091 4.495 26.196 1.00 92.31 73 ALA A O 1
ATOM 578 N N . ASP A 1 74 ? -13.361 2.740 26.809 1.00 92.81 74 ASP A N 1
ATOM 579 C CA . ASP A 1 74 ? -12.342 1.714 26.551 1.00 92.81 74 ASP A CA 1
ATOM 580 C C . ASP A 1 74 ? -12.008 1.632 25.058 1.00 92.81 74 ASP A C 1
ATOM 582 O O . ASP A 1 74 ? -10.840 1.561 24.685 1.00 92.81 74 ASP A O 1
ATOM 586 N N . ILE A 1 75 ? -13.027 1.722 24.193 1.00 92.81 75 ILE A N 1
ATOM 587 C CA . ILE A 1 75 ? -12.849 1.745 22.732 1.00 92.81 75 ILE A CA 1
ATOM 588 C C . ILE A 1 75 ? -12.040 2.978 22.318 1.00 92.81 75 ILE A C 1
ATOM 590 O O . ILE A 1 75 ? -11.082 2.870 21.554 1.00 92.81 75 ILE A O 1
ATOM 594 N N . LEU A 1 76 ? -12.396 4.157 22.837 1.00 93.00 76 LEU A N 1
ATOM 595 C CA . LEU A 1 76 ? -11.667 5.390 22.540 1.00 93.00 76 LEU A CA 1
ATOM 596 C C . LEU A 1 76 ? -10.229 5.345 23.057 1.00 93.00 76 LEU A C 1
ATOM 598 O O . LEU A 1 76 ? -9.337 5.855 22.383 1.00 93.00 76 LEU A O 1
ATOM 602 N N . SER A 1 77 ? -9.997 4.754 24.230 1.00 91.88 77 SER A N 1
ATOM 603 C CA . SER A 1 77 ? -8.654 4.576 24.783 1.00 91.88 77 SER A CA 1
ATOM 604 C C . SER A 1 77 ? -7.822 3.620 23.927 1.00 91.88 77 SER A C 1
ATOM 606 O O . SER A 1 77 ? -6.681 3.941 23.596 1.00 91.88 77 SER A O 1
ATOM 608 N N . TYR A 1 78 ? -8.409 2.504 23.486 1.00 91.56 78 TYR A N 1
ATOM 609 C CA . TYR A 1 78 ? -7.769 1.555 22.579 1.00 91.56 78 TYR A CA 1
ATOM 610 C C . TYR A 1 78 ? -7.389 2.208 21.246 1.00 91.56 78 TYR A C 1
ATOM 612 O O . TYR A 1 78 ? -6.236 2.132 20.833 1.00 91.56 78 TYR A O 1
ATOM 620 N N . LEU A 1 79 ? -8.315 2.933 20.613 1.00 92.12 79 LEU A N 1
ATOM 621 C CA . LEU A 1 79 ? -8.052 3.640 19.355 1.00 92.12 79 LEU A CA 1
ATOM 622 C C . LEU A 1 79 ? -6.984 4.729 19.506 1.00 92.12 79 LEU A C 1
ATOM 624 O O . LEU A 1 79 ? -6.123 4.864 18.642 1.00 92.12 79 LEU A O 1
ATOM 628 N N . GLN A 1 80 ? -7.009 5.494 20.600 1.00 90.38 80 GLN A N 1
ATOM 629 C CA . GLN A 1 80 ? -5.978 6.495 20.887 1.00 90.38 80 GLN A CA 1
ATOM 630 C C . GLN A 1 80 ? -4.611 5.856 21.126 1.00 90.38 80 GLN A C 1
ATOM 632 O O . GLN A 1 80 ? -3.606 6.406 20.684 1.00 90.38 80 GLN A O 1
ATOM 637 N N . ASN A 1 81 ? -4.564 4.699 21.789 1.00 90.12 81 ASN A N 1
ATOM 638 C CA . ASN A 1 81 ? -3.330 3.945 21.960 1.00 90.12 81 ASN A CA 1
ATOM 639 C C . ASN A 1 81 ? -2.824 3.408 20.619 1.00 90.12 81 ASN A C 1
ATOM 641 O O . ASN A 1 81 ? -1.653 3.563 20.330 1.00 90.12 81 ASN A O 1
ATOM 645 N N . GLU A 1 82 ? -3.680 2.846 19.770 1.00 86.00 82 GLU A N 1
ATOM 646 C CA . GLU A 1 82 ? -3.294 2.347 18.442 1.00 86.00 82 GLU A CA 1
ATOM 647 C C . GLU A 1 82 ? -2.857 3.474 17.489 1.00 86.00 82 GLU A C 1
ATOM 649 O O . GLU A 1 82 ? -1.931 3.301 16.700 1.00 86.00 82 GLU A O 1
ATOM 654 N N . LEU A 1 83 ? -3.469 4.658 17.592 1.00 85.50 83 LEU A N 1
ATOM 655 C CA . LEU A 1 83 ? -3.087 5.836 16.810 1.00 85.50 83 LEU A CA 1
ATOM 656 C C . LEU A 1 83 ? -1.820 6.522 17.357 1.00 85.50 83 LEU A C 1
ATOM 658 O O . LEU A 1 83 ? -1.015 7.042 16.586 1.00 85.50 83 LEU A O 1
ATOM 662 N N . GLY A 1 84 ? -1.648 6.542 18.683 1.00 73.94 84 GLY A N 1
ATOM 663 C CA . GLY A 1 84 ? -0.496 7.128 19.378 1.00 73.94 84 GLY A CA 1
ATOM 664 C C . GLY A 1 84 ? 0.722 6.200 19.443 1.00 73.94 84 GLY A C 1
ATOM 665 O O . GLY A 1 84 ? 1.856 6.667 19.541 1.00 73.94 84 GLY A O 1
ATOM 666 N N . HIS A 1 85 ? 0.501 4.892 19.340 1.00 55.50 85 HIS A N 1
ATOM 667 C CA . HIS A 1 85 ? 1.505 3.845 19.236 1.00 55.50 85 HIS A CA 1
ATOM 668 C C . HIS A 1 85 ? 1.620 3.407 17.775 1.00 55.50 85 HIS A C 1
ATOM 670 O O . HIS A 1 85 ? 1.281 2.284 17.420 1.00 55.50 85 HIS A O 1
ATOM 676 N N . ALA A 1 86 ? 2.147 4.281 16.920 1.00 50.28 86 ALA A N 1
ATOM 677 C CA . ALA A 1 86 ? 2.872 3.808 15.749 1.00 50.28 86 ALA A CA 1
ATOM 678 C C . ALA A 1 86 ? 4.296 3.438 16.211 1.00 50.28 86 ALA A C 1
ATOM 680 O O . ALA A 1 86 ? 5.143 4.333 16.318 1.00 50.28 86 ALA A O 1
ATOM 681 N N . PRO A 1 87 ? 4.613 2.167 16.545 1.00 44.25 87 PRO A N 1
ATOM 682 C CA . PRO A 1 87 ? 5.989 1.765 16.763 1.00 44.25 87 PRO A CA 1
ATOM 683 C C . PRO A 1 87 ? 6.667 1.762 15.393 1.00 44.25 87 PRO A C 1
ATOM 685 O O . PRO A 1 87 ? 6.607 0.796 14.635 1.00 44.25 87 PRO A O 1
ATOM 688 N N . GLY A 1 88 ? 7.283 2.895 15.073 1.00 45.03 88 GLY A N 1
ATOM 689 C CA . GLY A 1 88 ? 8.015 3.116 13.837 1.00 45.03 88 GLY A CA 1
ATOM 690 C C . GLY A 1 88 ? 7.298 4.097 12.921 1.00 45.03 88 GLY A C 1
ATOM 691 O O . GLY A 1 88 ? 6.209 3.828 12.420 1.00 45.03 88 GLY A O 1
ATOM 692 N N . GLY A 1 89 ? 7.972 5.219 12.649 1.00 47.69 89 GLY A N 1
ATOM 693 C CA . GLY A 1 89 ? 7.729 6.016 11.446 1.00 47.69 89 GLY A CA 1
ATOM 694 C C . GLY A 1 89 ? 7.764 5.142 10.184 1.00 47.69 89 GLY A C 1
ATOM 695 O O . GLY A 1 89 ? 8.094 3.962 10.289 1.00 47.69 89 GLY A O 1
ATOM 696 N N . PRO A 1 90 ? 7.419 5.710 9.012 1.00 45.16 90 PRO A N 1
ATOM 697 C CA . PRO A 1 90 ? 6.969 4.983 7.823 1.00 45.16 90 PRO A CA 1
ATOM 698 C C . PRO A 1 90 ? 7.670 3.635 7.709 1.00 45.16 90 PRO A C 1
ATOM 700 O O . PRO A 1 90 ? 8.854 3.594 7.368 1.00 45.16 90 PRO A O 1
ATOM 703 N N . GLN A 1 91 ? 6.972 2.548 8.074 1.00 49.34 91 GLN A N 1
ATOM 704 C CA . GLN A 1 91 ? 7.503 1.221 7.815 1.00 49.34 91 GLN A CA 1
ATOM 705 C C . GLN A 1 91 ? 7.798 1.208 6.325 1.00 49.34 91 GLN A C 1
ATOM 707 O O . GLN A 1 91 ? 6.900 1.415 5.503 1.00 49.34 91 GLN A O 1
ATOM 712 N N . ALA A 1 92 ? 9.083 1.066 5.994 1.00 52.16 92 ALA A N 1
ATOM 713 C CA . ALA A 1 92 ? 9.488 0.807 4.633 1.00 52.16 92 ALA A CA 1
ATOM 714 C C . ALA A 1 92 ? 8.574 -0.317 4.129 1.00 52.16 92 ALA A C 1
ATOM 716 O O . ALA A 1 92 ? 8.371 -1.284 4.872 1.00 52.16 92 ALA A O 1
ATOM 717 N N . PRO A 1 93 ? 7.968 -0.160 2.940 1.00 56.06 93 PRO A N 1
ATOM 718 C CA . PRO A 1 93 ? 7.025 -1.137 2.426 1.00 56.06 93 PRO A CA 1
ATOM 719 C C . PRO A 1 93 ? 7.664 -2.513 2.571 1.00 56.06 93 PRO A C 1
ATOM 721 O O . PRO A 1 93 ? 8.810 -2.699 2.147 1.00 56.06 93 PRO A O 1
ATOM 724 N N . HIS A 1 94 ? 6.961 -3.448 3.219 1.00 60.59 94 HIS A N 1
ATOM 725 C CA . HIS A 1 94 ? 7.362 -4.849 3.197 1.00 60.59 94 HIS A CA 1
ATOM 726 C C . HIS A 1 94 ? 7.747 -5.178 1.751 1.00 60.59 94 HIS A C 1
ATOM 728 O O . HIS A 1 94 ? 6.972 -4.831 0.851 1.00 60.59 94 HIS A O 1
ATOM 734 N N . PRO A 1 95 ? 8.947 -5.735 1.498 1.00 52.31 95 PRO A N 1
ATOM 735 C CA . PRO A 1 95 ? 9.410 -5.939 0.138 1.00 52.31 95 PRO A CA 1
ATOM 736 C C . PRO A 1 95 ? 8.353 -6.772 -0.574 1.00 52.31 95 PRO A C 1
ATOM 738 O O . PRO A 1 95 ? 8.070 -7.899 -0.164 1.00 52.31 95 PRO A O 1
ATOM 741 N N . LEU A 1 96 ? 7.726 -6.174 -1.592 1.00 63.69 96 LEU A N 1
ATOM 742 C CA . LEU A 1 96 ? 6.793 -6.874 -2.460 1.00 63.69 96 LEU A CA 1
ATOM 743 C C . LEU A 1 96 ? 7.466 -8.189 -2.866 1.00 63.69 96 LEU A C 1
ATOM 745 O O . LEU A 1 96 ? 8.613 -8.140 -3.333 1.00 63.69 96 LEU A O 1
ATOM 749 N N . PRO A 1 97 ? 6.802 -9.351 -2.749 1.00 65.56 97 PRO A N 1
ATOM 750 C CA . PRO A 1 97 ? 7.258 -10.505 -3.499 1.00 65.56 97 PRO A CA 1
ATOM 751 C C . PRO A 1 97 ? 7.365 -10.067 -4.969 1.00 65.56 97 PRO A C 1
ATOM 753 O O . PRO A 1 97 ? 6.434 -9.437 -5.485 1.00 65.56 97 PRO A O 1
ATOM 756 N N . PRO A 1 98 ? 8.514 -10.305 -5.629 1.00 63.38 98 PRO A N 1
ATOM 757 C CA . PRO A 1 98 ? 8.731 -9.830 -6.984 1.00 63.38 98 PRO A CA 1
ATOM 758 C C . PRO A 1 98 ? 7.602 -10.357 -7.875 1.00 63.38 98 PRO A C 1
ATOM 760 O O . PRO A 1 98 ? 7.271 -11.545 -7.780 1.00 63.38 98 PRO A O 1
ATOM 763 N N . PRO A 1 99 ? 7.003 -9.518 -8.739 1.00 63.41 99 PRO A N 1
ATOM 764 C CA . PRO A 1 99 ? 5.995 -9.999 -9.667 1.00 63.41 99 PRO A CA 1
ATOM 765 C C . PRO A 1 99 ? 6.600 -11.146 -10.495 1.00 63.41 99 PRO A C 1
ATOM 767 O O . PRO A 1 99 ? 7.747 -11.024 -10.957 1.00 63.41 99 PRO A O 1
ATOM 770 N N . PRO A 1 100 ? 5.877 -12.268 -10.683 1.00 53.75 100 PRO A N 1
ATOM 771 C CA . PRO A 1 100 ? 6.323 -13.362 -11.536 1.00 53.75 100 PRO A CA 1
ATOM 772 C C . PRO A 1 100 ? 6.393 -12.845 -12.978 1.00 53.75 100 PRO A C 1
ATOM 774 O O . PRO A 1 100 ? 5.403 -12.813 -13.697 1.00 53.75 100 PRO A O 1
ATOM 777 N N . GLY A 1 101 ? 7.565 -12.345 -13.368 1.00 55.62 101 GLY A N 1
ATOM 778 C CA . GLY A 1 101 ? 7.780 -11.670 -14.650 1.00 55.62 101 GLY A CA 1
ATOM 779 C C . GLY A 1 101 ? 8.944 -10.676 -14.665 1.00 55.62 101 GLY A C 1
ATOM 780 O O . GLY A 1 101 ? 9.481 -10.407 -15.732 1.00 55.62 101 GLY A O 1
ATOM 781 N N . ALA A 1 102 ? 9.428 -10.198 -13.511 1.00 51.66 102 ALA A N 1
ATOM 782 C CA . ALA A 1 102 ? 10.546 -9.239 -13.446 1.00 51.66 102 ALA A CA 1
ATOM 783 C C . ALA A 1 102 ? 11.947 -9.850 -13.686 1.00 51.66 102 ALA A C 1
ATOM 785 O O . ALA A 1 102 ? 12.967 -9.211 -13.432 1.00 51.66 102 ALA A O 1
ATOM 786 N N . LYS A 1 103 ? 12.032 -11.082 -14.200 1.00 50.38 103 LYS A N 1
ATOM 787 C CA . LYS A 1 103 ? 13.279 -11.638 -14.737 1.00 50.38 103 LYS A CA 1
ATOM 788 C C . LYS A 1 103 ? 13.290 -11.427 -16.245 1.00 50.38 103 LYS A C 1
ATOM 790 O O . LYS A 1 103 ? 12.990 -12.374 -16.962 1.00 50.38 103 LYS A O 1
ATOM 795 N N . GLN A 1 104 ? 13.562 -10.196 -16.688 1.00 54.25 104 GLN A N 1
ATOM 796 C CA . GLN A 1 104 ? 14.143 -9.837 -17.998 1.00 54.25 104 GLN A CA 1
ATOM 797 C C . GLN A 1 104 ? 13.911 -8.350 -18.304 1.00 54.25 104 GLN A C 1
ATOM 799 O O . GLN A 1 104 ? 13.111 -8.013 -19.163 1.00 54.25 104 GLN A O 1
ATOM 804 N N . ALA A 1 105 ? 14.599 -7.445 -17.611 1.00 51.28 105 ALA A N 1
ATOM 805 C CA . ALA A 1 105 ? 14.822 -6.089 -18.125 1.00 51.28 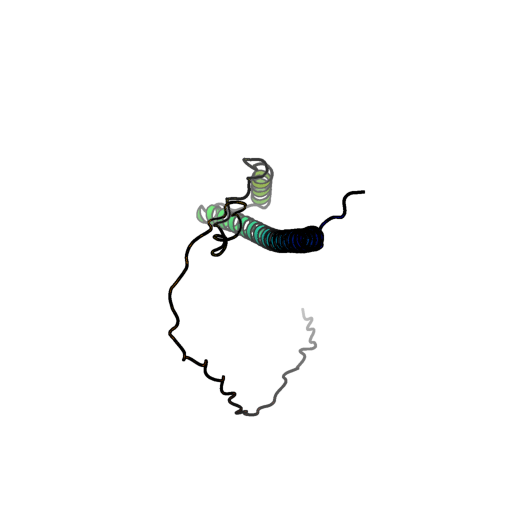105 ALA A CA 1
ATOM 806 C C . ALA A 1 105 ? 15.815 -5.356 -17.223 1.00 51.28 105 ALA A C 1
ATOM 808 O O . ALA A 1 105 ? 15.405 -4.516 -16.440 1.00 51.28 105 ALA A O 1
ATOM 809 N N . LEU A 1 106 ? 17.097 -5.727 -17.277 1.00 50.62 106 LEU A N 1
ATOM 810 C CA . LEU A 1 106 ? 18.245 -4.883 -16.903 1.00 50.62 106 LEU A CA 1
ATOM 811 C C . LEU A 1 106 ? 19.526 -5.663 -17.235 1.00 50.62 106 LEU A C 1
ATOM 813 O O . LEU A 1 106 ? 20.244 -6.156 -16.375 1.00 50.62 106 LEU A O 1
ATOM 817 N N . THR A 1 107 ? 19.780 -5.824 -18.530 1.00 46.12 107 THR A N 1
ATOM 818 C CA . THR A 1 107 ? 21.118 -6.110 -19.054 1.00 46.12 107 THR A CA 1
ATOM 819 C C . THR A 1 107 ? 21.431 -4.957 -19.999 1.00 46.12 107 THR A C 1
ATOM 821 O O . THR A 1 107 ? 21.023 -4.931 -21.158 1.00 46.12 107 THR A O 1
ATOM 824 N N . LEU A 1 108 ? 22.043 -3.912 -19.438 1.00 48.09 108 LEU A N 1
ATOM 825 C CA . LEU A 1 108 ? 22.790 -2.941 -20.221 1.00 48.09 108 LEU A CA 1
ATOM 826 C C . LEU A 1 108 ? 24.232 -3.446 -20.287 1.00 48.09 108 LEU A C 1
ATOM 828 O O . LEU A 1 108 ? 24.905 -3.525 -19.264 1.00 48.09 108 LEU A O 1
ATOM 832 N N . GLY A 1 109 ? 24.695 -3.740 -21.500 1.00 51.50 109 GLY A N 1
ATOM 833 C CA . GLY A 1 109 ? 26.118 -3.790 -21.826 1.00 51.50 109 GLY A CA 1
ATOM 834 C C . GLY A 1 109 ? 26.811 -5.140 -21.640 1.00 51.50 109 GLY A C 1
ATOM 835 O O . GLY A 1 109 ? 27.504 -5.369 -20.658 1.00 51.50 109 GLY A O 1
ATOM 836 N N . SER A 1 110 ? 26.732 -6.000 -22.651 1.00 41.47 110 SER A N 1
ATOM 837 C CA . SER A 1 110 ? 27.921 -6.625 -23.255 1.00 41.47 110 SER A CA 1
ATOM 838 C C . SER A 1 110 ? 27.505 -7.430 -24.484 1.00 41.47 110 SER A C 1
ATOM 840 O O . SER A 1 110 ? 26.678 -8.335 -24.413 1.00 41.47 110 SER A O 1
ATOM 842 N N . SER A 1 111 ? 28.082 -7.079 -25.632 1.00 45.44 111 SER A N 1
ATOM 843 C CA . SER A 1 111 ? 28.097 -7.951 -26.804 1.00 45.44 111 SER A CA 1
ATOM 844 C C . SER A 1 111 ? 28.661 -9.323 -26.430 1.00 45.44 111 SER A C 1
ATOM 846 O O . SER A 1 111 ? 29.638 -9.402 -25.683 1.00 45.44 111 SER A O 1
ATOM 848 N N . PRO A 1 112 ? 28.176 -10.379 -27.091 1.00 44.38 112 PRO A N 1
ATOM 849 C CA . PRO A 1 112 ? 29.128 -11.242 -27.761 1.00 44.38 112 PRO A CA 1
ATOM 850 C C . PRO A 1 112 ? 28.727 -11.435 -29.220 1.00 44.38 112 PRO A C 1
ATOM 852 O O . PRO A 1 112 ? 27.634 -11.884 -29.562 1.00 44.38 112 PRO A O 1
ATOM 855 N N . ALA A 1 113 ? 29.668 -11.094 -30.092 1.00 41.62 113 ALA A N 1
ATOM 856 C CA . ALA A 1 113 ? 29.736 -11.679 -31.411 1.00 41.62 113 ALA A CA 1
ATOM 857 C C . ALA A 1 113 ? 29.908 -13.202 -31.269 1.00 41.62 113 ALA A C 1
ATOM 859 O O . ALA A 1 113 ? 30.756 -13.657 -30.504 1.00 41.62 113 ALA A O 1
ATOM 860 N N . GLY A 1 114 ? 29.141 -13.966 -32.049 1.00 38.38 114 GLY A N 1
ATOM 861 C CA . GLY A 1 114 ? 29.427 -15.370 -32.342 1.00 38.38 114 GLY A CA 1
ATOM 862 C C . GLY A 1 114 ? 28.466 -16.386 -31.728 1.00 38.38 114 GLY A C 1
ATOM 863 O O . GLY A 1 114 ? 28.730 -16.921 -30.662 1.00 38.38 114 GLY A O 1
ATOM 864 N N . ALA A 1 115 ? 27.418 -16.742 -32.473 1.00 34.81 115 ALA A N 1
ATOM 865 C CA . ALA A 1 115 ? 26.895 -18.110 -32.511 1.00 34.81 115 ALA A CA 1
ATOM 866 C C . ALA A 1 115 ? 26.029 -18.277 -33.765 1.00 34.81 115 ALA A C 1
ATOM 868 O O . ALA A 1 115 ? 24.837 -17.978 -33.789 1.00 34.81 115 ALA A O 1
ATOM 869 N N . ALA A 1 116 ? 26.676 -18.718 -34.840 1.00 37.31 116 ALA A N 1
ATOM 870 C CA . ALA A 1 116 ? 26.002 -19.297 -35.983 1.00 37.31 116 ALA A CA 1
ATOM 871 C C . ALA A 1 116 ? 25.373 -20.652 -35.606 1.00 37.31 116 ALA A C 1
ATOM 873 O O . ALA A 1 116 ? 25.904 -21.380 -34.773 1.00 37.31 116 ALA A O 1
ATOM 874 N N . ALA A 1 117 ? 24.328 -20.997 -36.360 1.00 41.59 117 ALA A N 1
ATOM 875 C CA . ALA A 1 117 ? 23.838 -22.345 -36.648 1.00 41.59 117 ALA A CA 1
ATOM 876 C C . ALA A 1 117 ? 23.031 -23.098 -35.569 1.00 41.59 117 ALA A C 1
ATOM 878 O O . ALA A 1 117 ? 23.574 -23.555 -34.568 1.00 41.59 117 ALA A O 1
ATOM 879 N N . GLN A 1 118 ? 21.764 -23.353 -35.944 1.00 35.16 118 GLN A N 1
ATOM 880 C CA . GLN A 1 118 ? 20.835 -24.454 -35.597 1.00 35.1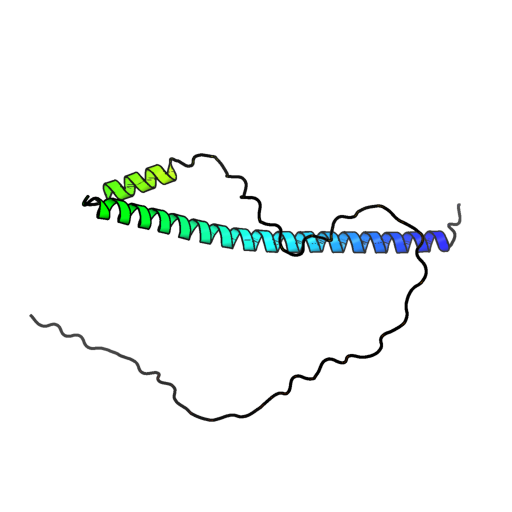6 118 GLN A CA 1
ATOM 881 C C . GLN A 1 118 ? 19.482 -23.876 -35.140 1.00 35.16 118 GLN A C 1
ATOM 883 O O . GLN A 1 118 ? 19.440 -23.031 -34.265 1.00 35.16 118 GLN A O 1
ATOM 888 N N . ALA A 1 119 ? 18.319 -24.243 -35.668 1.00 35.00 119 ALA A N 1
ATOM 889 C CA . ALA A 1 119 ? 17.973 -25.240 -36.660 1.00 35.00 119 ALA A CA 1
ATOM 890 C C . ALA A 1 119 ? 16.633 -24.849 -37.303 1.00 35.00 119 ALA A C 1
ATOM 892 O O . ALA A 1 119 ? 15.700 -24.406 -36.634 1.00 35.00 119 ALA A O 1
ATOM 893 N N . ALA A 1 120 ? 16.532 -25.068 -38.610 1.00 41.16 120 ALA A N 1
ATOM 894 C CA . ALA A 1 120 ? 15.256 -25.231 -39.280 1.00 41.16 120 ALA A CA 1
ATOM 895 C C . ALA A 1 120 ? 14.682 -26.607 -38.907 1.00 41.16 120 ALA A C 1
ATOM 897 O O . ALA A 1 120 ? 15.272 -27.620 -39.266 1.00 41.16 120 ALA A O 1
ATOM 898 N N . SER A 1 121 ? 13.559 -26.644 -38.187 1.00 45.16 121 SER A N 1
ATOM 899 C CA . SER A 1 121 ? 12.507 -27.669 -38.310 1.00 45.16 121 SER A CA 1
ATOM 900 C C . SER A 1 121 ? 11.490 -27.507 -37.186 1.00 45.16 121 SER A C 1
ATOM 902 O O . SER A 1 121 ? 11.737 -27.918 -36.058 1.00 45.16 121 SER A O 1
ATOM 904 N N . GLN A 1 122 ? 10.337 -26.926 -37.511 1.00 45.28 122 GLN A N 1
ATOM 905 C CA . GLN A 1 122 ? 9.029 -27.554 -37.294 1.00 45.28 122 GLN A CA 1
ATOM 906 C C . GLN A 1 122 ? 7.935 -26.602 -37.781 1.00 45.28 122 GLN A C 1
ATOM 908 O O . GLN A 1 122 ? 7.423 -25.734 -37.080 1.00 45.28 122 GLN A O 1
ATOM 913 N N . ARG A 1 123 ? 7.586 -26.794 -39.055 1.00 42.25 123 ARG A N 1
ATOM 914 C CA . ARG A 1 123 ? 6.240 -26.537 -39.558 1.00 42.25 123 ARG A CA 1
ATOM 915 C C . ARG A 1 123 ? 5.255 -27.363 -38.726 1.00 42.25 123 ARG A C 1
ATOM 917 O O . ARG A 1 123 ? 5.436 -28.570 -38.621 1.00 42.25 123 ARG A O 1
ATOM 924 N N . GLY A 1 124 ? 4.167 -26.735 -38.292 1.00 43.81 124 GLY A N 1
ATOM 925 C CA . GLY A 1 124 ? 2.896 -27.425 -38.071 1.00 43.81 124 GLY A CA 1
ATOM 926 C C . GLY A 1 124 ? 2.385 -27.437 -36.635 1.00 43.81 124 GLY A C 1
ATOM 927 O O . GLY A 1 124 ? 2.564 -28.419 -35.937 1.00 43.81 124 GLY A O 1
ATOM 928 N N . ALA A 1 125 ? 1.635 -26.402 -36.254 1.00 37.66 125 ALA A N 1
ATOM 929 C CA . ALA A 1 125 ? 0.425 -26.555 -35.440 1.00 37.66 125 ALA A CA 1
ATOM 930 C C . ALA A 1 125 ? -0.378 -25.248 -35.482 1.00 37.66 125 ALA A C 1
ATOM 932 O O . ALA A 1 125 ? -0.052 -24.247 -34.854 1.00 37.66 125 ALA A O 1
ATOM 933 N N . ARG A 1 126 ? -1.426 -25.265 -36.298 1.00 49.53 126 ARG A N 1
ATOM 934 C CA . ARG A 1 126 ? -2.462 -24.238 -36.417 1.00 49.53 126 ARG A CA 1
ATOM 935 C C . ARG A 1 126 ? -3.362 -24.299 -35.166 1.00 49.53 126 ARG A C 1
ATOM 937 O O . ARG A 1 126 ? -3.801 -25.400 -34.840 1.00 49.53 126 ARG A O 1
ATOM 944 N N . PRO A 1 127 ? -3.680 -23.185 -34.482 1.00 54.78 127 PRO A N 1
ATOM 945 C CA . PRO A 1 127 ? -4.669 -23.205 -33.404 1.00 54.78 127 PRO A CA 1
ATOM 946 C C . PRO A 1 127 ? -6.096 -23.384 -33.974 1.00 54.78 127 PRO A C 1
ATOM 948 O O . PRO A 1 127 ? -6.374 -22.910 -35.082 1.00 54.78 127 PRO A O 1
ATOM 951 N N . PRO A 1 128 ? -7.009 -24.085 -33.273 1.00 58.47 128 PRO A N 1
ATOM 952 C CA . PRO A 1 128 ? -8.364 -24.333 -33.764 1.00 58.47 128 PRO A CA 1
ATOM 953 C C . PRO A 1 128 ? -9.242 -23.068 -33.690 1.00 58.47 128 PRO A C 1
ATOM 955 O O . PRO A 1 128 ? -9.050 -22.240 -32.797 1.00 58.47 128 PRO A O 1
ATOM 958 N N . PRO A 1 129 ? -10.242 -22.908 -34.580 1.00 48.81 129 PRO A N 1
ATOM 959 C CA . PRO A 1 129 ? -11.224 -21.838 -34.457 1.00 48.81 129 PRO A CA 1
ATOM 960 C C . PRO A 1 129 ? -12.215 -22.138 -33.323 1.00 48.81 129 PRO A C 1
ATOM 962 O O . PRO A 1 129 ? -12.782 -23.231 -33.242 1.00 48.81 129 PRO A O 1
ATOM 965 N N . ARG A 1 130 ? -12.454 -21.138 -32.466 1.00 46.38 130 ARG A N 1
ATOM 966 C CA . ARG A 1 130 ? -13.562 -21.122 -31.503 1.00 46.38 130 ARG A CA 1
ATOM 967 C C . ARG A 1 130 ? -14.885 -21.229 -32.268 1.00 46.38 130 ARG A C 1
ATOM 969 O O . ARG A 1 130 ? -15.264 -20.320 -33.000 1.00 46.38 130 ARG A O 1
ATOM 976 N N . ARG A 1 131 ? -15.573 -22.358 -32.094 1.00 40.41 131 ARG A N 1
ATOM 977 C CA . ARG A 1 131 ? -16.934 -22.598 -32.575 1.00 40.41 131 ARG A CA 1
ATOM 978 C C . ARG A 1 131 ? -17.892 -21.748 -31.740 1.00 40.41 131 ARG A C 1
ATOM 980 O O . ARG A 1 131 ? -18.082 -22.021 -30.560 1.00 40.41 131 ARG A O 1
ATOM 987 N N . GLY A 1 132 ? -18.465 -20.719 -32.360 1.00 41.41 132 GLY A N 1
ATOM 988 C CA . GLY A 1 132 ? -19.682 -20.090 -31.864 1.00 41.41 132 GLY A CA 1
ATOM 989 C C . GLY A 1 132 ? -20.807 -21.122 -31.872 1.00 41.41 132 GLY A C 1
ATOM 990 O O . GLY A 1 132 ? -21.006 -21.807 -32.874 1.00 41.41 132 GLY A O 1
ATOM 991 N N . SER A 1 133 ? -21.493 -21.258 -30.742 1.00 38.75 133 SER A N 1
ATOM 992 C CA . SER A 1 133 ? -22.738 -22.009 -30.643 1.00 38.75 133 SER A CA 1
ATOM 993 C C . SER A 1 133 ? -23.813 -21.028 -30.215 1.00 38.75 133 SER A C 1
ATOM 995 O O . SER A 1 133 ? -23.909 -20.644 -29.055 1.00 38.75 133 SER A O 1
ATOM 997 N N . SER A 1 134 ? -24.566 -20.581 -31.210 1.00 45.75 134 SER A N 1
ATOM 998 C CA . SER A 1 134 ? -25.903 -20.031 -31.074 1.00 45.75 134 SER A CA 1
ATOM 999 C C . SER A 1 134 ? -26.862 -21.165 -30.702 1.00 45.75 134 SER A C 1
ATOM 1001 O O . SER A 1 134 ? -26.975 -22.129 -31.459 1.00 45.75 134 SER A O 1
ATOM 1003 N N . ALA A 1 135 ? -27.553 -21.046 -29.575 1.00 42.75 135 ALA A N 1
ATOM 1004 C CA 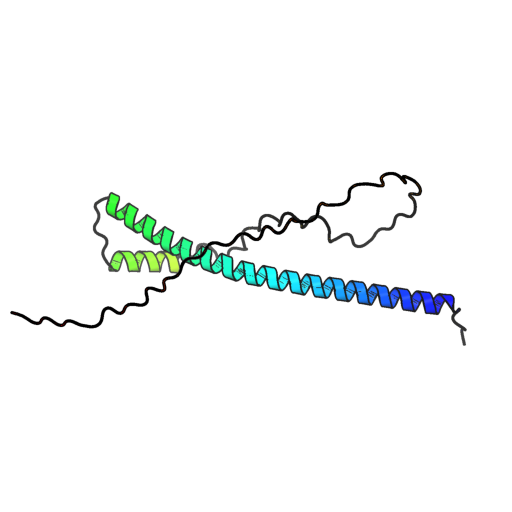. ALA A 1 135 ? -28.848 -21.675 -29.338 1.00 42.75 135 ALA A CA 1
ATOM 1005 C C . ALA A 1 135 ? -29.522 -20.873 -28.221 1.00 42.75 135 ALA A C 1
ATOM 1007 O O . ALA A 1 135 ? -29.065 -20.900 -27.081 1.00 42.75 135 ALA A O 1
ATOM 1008 N N . GLY A 1 136 ? -30.519 -20.075 -28.598 1.00 38.97 136 GLY A N 1
ATOM 1009 C CA . GLY A 1 136 ? -31.374 -19.355 -27.665 1.00 38.97 136 GLY A CA 1
ATOM 1010 C C . GLY A 1 136 ? -32.519 -20.222 -27.155 1.00 38.97 136 GLY A C 1
ATOM 1011 O O . GLY A 1 136 ? -32.872 -21.206 -27.800 1.00 38.97 136 GLY A O 1
ATOM 1012 N N . LEU A 1 137 ? -33.058 -19.804 -26.014 1.00 50.84 137 LEU A N 1
ATOM 1013 C CA . LEU A 1 137 ? -34.433 -19.944 -25.525 1.00 50.84 137 LEU A CA 1
ATOM 1014 C C . LEU A 1 137 ? -34.609 -18.678 -24.655 1.00 50.84 137 LEU A C 1
ATOM 1016 O O . LEU A 1 137 ? -33.772 -18.428 -23.790 1.00 50.84 137 LEU A O 1
ATOM 1020 N N . ASP A 1 138 ? -35.365 -17.673 -25.101 1.00 42.19 138 ASP A N 1
ATOM 1021 C CA . ASP A 1 138 ? -36.780 -17.487 -24.743 1.00 42.19 138 ASP A CA 1
ATOM 1022 C C . ASP A 1 138 ? -37.025 -17.705 -23.242 1.00 42.19 138 ASP A C 1
ATOM 1024 O O . ASP A 1 138 ? -37.035 -18.842 -22.784 1.00 42.19 138 ASP A O 1
ATOM 1028 N N . GLU A 1 139 ? -37.168 -16.620 -22.476 1.00 52.56 139 GLU A N 1
ATOM 1029 C CA . GLU A 1 139 ? -38.445 -16.266 -21.839 1.00 52.56 139 GLU A CA 1
ATOM 1030 C C . GLU A 1 139 ? -38.359 -14.905 -21.127 1.00 52.56 139 GLU A C 1
ATOM 1032 O O . GLU A 1 139 ? -37.343 -14.521 -20.543 1.00 52.56 139 GLU A O 1
ATOM 1037 N N . GLU A 1 140 ? -39.448 -14.156 -21.273 1.00 45.22 140 GLU A N 1
ATOM 1038 C CA . GLU A 1 140 ? -39.725 -12.863 -20.665 1.00 45.22 140 GLU A CA 1
ATOM 1039 C C . GLU A 1 140 ? -39.946 -12.972 -19.152 1.00 45.22 140 GLU A C 1
ATOM 1041 O O . GLU A 1 140 ? -40.574 -13.921 -18.699 1.00 45.22 140 GLU A O 1
ATOM 1046 N N . GLU A 1 141 ? -39.508 -11.965 -18.390 1.00 53.78 141 GLU A N 1
ATOM 1047 C CA . GLU A 1 141 ? -40.381 -11.176 -17.493 1.00 53.78 141 GLU A CA 1
ATOM 1048 C C . GLU A 1 141 ? -39.550 -10.168 -16.672 1.00 53.78 141 GLU A C 1
ATOM 1050 O O . GLU A 1 141 ? -38.615 -10.558 -15.964 1.00 53.78 141 GLU A O 1
ATOM 1055 N N . PRO A 1 142 ? -39.878 -8.867 -16.728 1.00 52.59 142 PRO A N 1
ATOM 1056 C CA . PRO A 1 142 ? -39.316 -7.854 -15.853 1.00 52.59 142 PRO A CA 1
ATOM 1057 C C . PRO A 1 142 ? -40.235 -7.630 -14.642 1.00 52.59 142 PRO A C 1
ATOM 1059 O O . PRO A 1 142 ? -41.204 -6.882 -14.736 1.00 52.59 142 PRO A O 1
ATOM 1062 N N . LEU A 1 143 ? -39.906 -8.187 -13.470 1.00 53.16 143 LEU A N 1
ATOM 1063 C CA . LEU A 1 143 ? -40.519 -7.709 -12.224 1.00 53.16 143 LEU A CA 1
ATOM 1064 C C . LEU A 1 143 ? -39.844 -6.413 -11.766 1.00 53.16 143 LEU A C 1
ATOM 1066 O O . LEU A 1 143 ? -38.994 -6.389 -10.876 1.00 53.16 14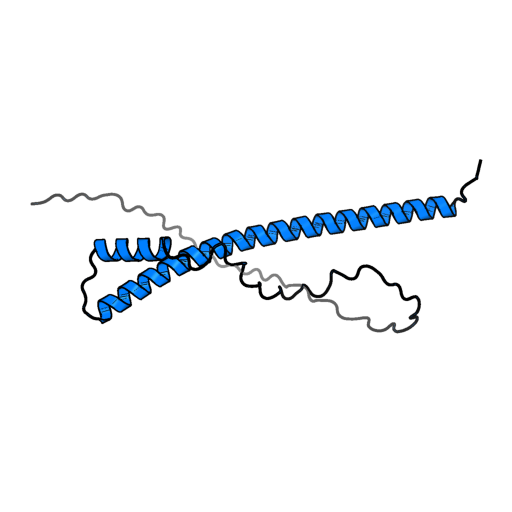3 LEU A O 1
ATOM 1070 N N . ASP A 1 144 ? -40.278 -5.327 -12.395 1.00 46.12 144 ASP A N 1
ATOM 1071 C CA . ASP A 1 144 ? -40.530 -4.081 -11.690 1.00 46.12 144 ASP A CA 1
ATOM 1072 C C . ASP A 1 144 ? -41.869 -4.243 -10.953 1.00 46.12 144 ASP A C 1
ATOM 1074 O O . ASP A 1 144 ? -42.914 -4.481 -11.565 1.00 46.12 144 ASP A O 1
ATOM 1078 N N . SER A 1 145 ? -41.859 -4.163 -9.626 1.00 52.88 145 SER A N 1
ATOM 1079 C CA . SER A 1 145 ? -43.056 -3.742 -8.908 1.00 52.88 145 SER A CA 1
ATOM 1080 C C . SER A 1 145 ? -42.703 -3.011 -7.613 1.00 52.88 145 SER A C 1
ATOM 1082 O O . SER A 1 145 ? -41.908 -3.510 -6.811 1.00 52.88 145 SER A O 1
ATOM 1084 N N . PRO A 1 146 ? -43.313 -1.832 -7.404 1.00 54.22 146 PRO A N 1
ATOM 1085 C CA . PRO A 1 146 ? -43.083 -0.952 -6.274 1.00 54.22 146 PRO A CA 1
ATOM 1086 C C . PRO A 1 146 ? -43.878 -1.431 -5.055 1.00 54.22 146 PRO A C 1
ATOM 1088 O O . PRO A 1 146 ? -45.025 -1.854 -5.176 1.00 54.22 146 PRO A O 1
ATOM 1091 N N . MET A 1 147 ? -43.306 -1.302 -3.860 1.00 48.62 147 MET A N 1
ATOM 1092 C CA . MET A 1 147 ? -44.085 -1.298 -2.620 1.00 48.62 147 MET A CA 1
ATOM 1093 C C . MET A 1 147 ? -44.141 0.134 -2.105 1.00 48.62 147 MET A C 1
ATOM 1095 O O . MET A 1 147 ? -43.292 0.585 -1.337 1.00 48.62 147 MET A O 1
ATOM 1099 N N . ASP A 1 148 ? -45.144 0.845 -2.607 1.00 47.88 148 ASP A N 1
ATOM 1100 C CA . ASP A 1 148 ? -45.634 2.092 -2.045 1.00 47.88 148 ASP A CA 1
ATOM 1101 C C . ASP A 1 148 ? -46.536 1.791 -0.836 1.00 47.88 148 ASP A C 1
ATOM 1103 O O . ASP A 1 148 ? -47.367 0.887 -0.881 1.00 47.88 148 ASP A O 1
ATOM 1107 N N . MET A 1 149 ? -46.362 2.604 0.207 1.00 54.38 149 MET A N 1
ATOM 1108 C CA . MET A 1 149 ? -47.301 2.941 1.285 1.00 54.38 149 MET A CA 1
ATOM 1109 C C . MET A 1 149 ? -48.111 1.833 1.985 1.00 54.38 149 MET A C 1
ATOM 1111 O O . MET A 1 149 ? -49.071 1.298 1.441 1.00 54.38 149 MET A O 1
ATOM 1115 N N . GLN A 1 150 ? -47.940 1.756 3.310 1.00 47.81 150 GLN A N 1
ATOM 1116 C CA . GLN A 1 150 ? -49.043 2.119 4.208 1.00 47.81 150 GLN A CA 1
ATOM 1117 C C . GLN A 1 150 ? -48.541 2.493 5.606 1.00 47.81 150 GLN A C 1
ATOM 1119 O O . GLN A 1 150 ? -47.859 1.737 6.292 1.00 47.81 150 GLN A O 1
ATOM 1124 N N . ALA A 1 151 ? -48.885 3.720 5.989 1.00 52.34 151 ALA A N 1
ATOM 1125 C CA . ALA A 1 151 ? -48.879 4.191 7.355 1.00 52.34 151 ALA A CA 1
ATOM 1126 C C . ALA A 1 151 ? -49.989 3.480 8.132 1.00 52.34 151 ALA A C 1
ATOM 1128 O O . ALA A 1 151 ? -51.143 3.543 7.721 1.00 52.34 151 ALA A O 1
ATOM 1129 N N . GLU A 1 152 ? -49.663 2.913 9.288 1.00 53.72 152 GLU A N 1
ATOM 1130 C CA . GLU A 1 152 ? -50.638 2.714 10.357 1.00 53.72 152 GLU A CA 1
ATOM 1131 C C . GLU A 1 152 ? -50.035 3.213 11.671 1.00 53.72 152 GLU A C 1
ATOM 1133 O O . GLU A 1 152 ? -49.247 2.567 12.355 1.00 53.72 152 GLU A O 1
ATOM 1138 N N . THR A 1 153 ? -50.400 4.454 11.975 1.00 55.44 153 THR A N 1
ATOM 1139 C CA . THR A 1 153 ? -50.659 4.933 13.330 1.00 55.44 153 THR A CA 1
ATOM 1140 C C . THR A 1 153 ? -51.716 4.032 13.958 1.00 55.44 153 THR A C 1
ATOM 1142 O O . THR A 1 153 ? -52.765 3.931 13.349 1.00 55.44 153 THR A O 1
ATOM 1145 N N . PHE A 1 154 ? -51.509 3.453 15.146 1.00 56.88 154 PHE A N 1
ATOM 1146 C CA . PHE A 1 154 ? -52.578 3.293 16.146 1.00 56.88 154 PHE A CA 1
ATOM 1147 C C . PHE A 1 154 ? -52.019 2.920 17.536 1.00 56.88 154 PHE A C 1
ATOM 1149 O O . PHE A 1 154 ? -51.318 1.924 17.679 1.00 56.88 154 PHE A O 1
ATOM 1156 N N . LEU A 1 155 ? -52.431 3.757 18.504 1.00 54.09 155 LEU A N 1
ATOM 1157 C CA . LEU A 1 155 ? -52.433 3.679 19.980 1.00 54.09 155 LEU A CA 1
ATOM 1158 C C . LEU A 1 155 ? -51.107 3.556 20.745 1.00 54.09 155 LEU A C 1
ATOM 1160 O O . LEU A 1 155 ? -50.619 2.431 20.972 1.00 54.09 155 LEU A O 1
#

Foldseek 3Di:
DDDDDPVNVVVVVVVVVVVVVVVVVVVVVVVVVVVVVVVVVVVVVVVVVVVVVVVLVVVVVVCVVVVHDDDPVNSVVVVCCVVVPPVDDPDDPPPPPPPPPPPDDDDDDDDDDDDDDDDDDDDDDDDDDDDDDDDDDDDDDDPDDDDDDDDDDDD

Secondary structure (DSSP, 8-state):
-----HHHHHHHHHHHHHHHHHHHHHHHHHHHHHHHHHHHHHHHHHHHHHHHHHHHHHHHHHHHHTTPPPPHHHHHHHHHHHHH--SSSSPPP--PPPPTT-SSS---S----------------PPPP--------------------------